Protein AF-A0A5C5VS39-F1 (afdb_monomer)

pLDDT: mean 82.49, std 14.04, range [44.84, 97.94]

Foldseek 3Di:
DWQQDPPPRDTDDPPDQADPPQQAGSDCPVVDDRAQQRHFAPQFDDDPPPWDDAASHRFKTKDKAFPVDDHDDAPPTWIKIKIAGRGAKKAQWKKWKFFAAPVRDTLDTDIDTQGIAHNRRMDIDTDGRVSGPHDTDDMHMHTPDIHHDPDPPPRPPPPPDD

Sequence (162 aa):
MAVNCPRCRADNVDVAQFCARCGLSLQTEGGGPPGPGRVRHPQPLAAPEGAIRCRFACDLYFTFGSSWGGPLVLGCETIGLRLFNAGYDLTDVSVRIDALGDKGEAVISTTREIGLLPRGGEAVLELPSYDLSEPVREVTVALTGAKYPPAGGPSGDSPERT

Structure (mmCIF, N/CA/C/O backbone):
data_AF-A0A5C5VS39-F1
#
_entry.id   AF-A0A5C5VS39-F1
#
loop_
_atom_site.group_PDB
_atom_site.id
_atom_site.type_symbol
_atom_site.label_atom_id
_atom_site.label_alt_id
_atom_site.label_comp_id
_atom_site.label_asym_id
_atom_site.label_entity_id
_atom_site.label_seq_id
_atom_site.pdbx_PDB_ins_code
_atom_site.Cartn_x
_atom_site.Cartn_y
_atom_site.Cartn_z
_atom_site.occupancy
_atom_site.B_iso_or_equiv
_atom_site.auth_seq_id
_atom_site.auth_comp_id
_atom_site.auth_asym_id
_atom_site.auth_atom_id
_atom_site.pdbx_PDB_model_num
ATOM 1 N N . MET A 1 1 ? -9.289 -21.503 -25.173 1.00 61.81 1 MET A N 1
ATOM 2 C CA . MET A 1 1 ? -7.866 -21.461 -25.602 1.00 61.81 1 MET A CA 1
ATOM 3 C C . MET A 1 1 ? -7.015 -21.176 -24.370 1.00 61.81 1 MET A C 1
ATOM 5 O O . MET A 1 1 ? -7.475 -20.450 -23.511 1.00 61.81 1 MET A O 1
ATOM 9 N N . ALA A 1 2 ? -5.823 -21.751 -24.210 1.00 73.69 2 ALA A N 1
ATOM 10 C CA . ALA A 1 2 ? -4.966 -21.396 -23.071 1.00 73.69 2 ALA A CA 1
ATOM 11 C C . ALA A 1 2 ? -4.277 -20.045 -23.327 1.00 73.69 2 ALA A C 1
ATOM 13 O O . ALA A 1 2 ? -3.889 -19.764 -24.463 1.00 73.69 2 ALA A O 1
ATOM 14 N N . VAL A 1 3 ? -4.124 -19.217 -22.289 1.00 83.00 3 VAL A N 1
ATOM 15 C CA . VAL A 1 3 ? -3.307 -17.999 -22.346 1.00 83.00 3 VAL A CA 1
ATOM 16 C C . VAL A 1 3 ? -2.012 -18.222 -21.577 1.00 83.00 3 VAL A C 1
ATOM 18 O O . VAL A 1 3 ? -1.989 -18.533 -20.380 1.00 83.00 3 VAL A O 1
ATOM 21 N N . ASN A 1 4 ? -0.902 -18.045 -22.281 1.00 88.81 4 ASN A N 1
ATOM 22 C CA . ASN A 1 4 ? 0.409 -18.226 -21.689 1.00 88.81 4 ASN A CA 1
ATOM 23 C C . ASN A 1 4 ? 0.812 -16.927 -21.021 1.00 88.81 4 ASN A C 1
ATOM 25 O O . ASN A 1 4 ? 0.791 -15.859 -21.633 1.00 88.81 4 ASN A O 1
ATOM 29 N N . CYS A 1 5 ? 1.216 -17.019 -19.760 1.00 80.44 5 CYS A N 1
ATOM 30 C CA . CYS A 1 5 ? 1.751 -15.860 -19.076 1.00 80.44 5 CYS A CA 1
ATOM 31 C C . CYS A 1 5 ? 2.999 -15.356 -19.820 1.00 80.44 5 CYS A C 1
ATOM 33 O O . CYS A 1 5 ? 3.975 -16.105 -19.922 1.00 80.44 5 CYS A O 1
ATOM 35 N N . PRO A 1 6 ? 3.040 -14.093 -20.282 1.00 76.94 6 PRO A N 1
ATOM 36 C CA . PRO A 1 6 ? 4.178 -13.585 -21.049 1.00 76.94 6 PRO A CA 1
ATOM 37 C C . PRO A 1 6 ? 5.466 -13.528 -20.216 1.00 76.94 6 PRO A C 1
ATOM 39 O O . PRO A 1 6 ? 6.562 -13.502 -20.767 1.00 76.94 6 PRO A O 1
ATOM 42 N N . ARG A 1 7 ? 5.350 -13.545 -18.882 1.00 76.12 7 ARG A N 1
ATOM 43 C CA . ARG A 1 7 ? 6.493 -13.518 -17.967 1.00 76.12 7 ARG A CA 1
ATOM 44 C C . ARG A 1 7 ? 7.044 -14.903 -17.652 1.00 76.12 7 ARG A C 1
ATOM 46 O O . ARG A 1 7 ? 8.227 -15.145 -17.846 1.00 76.12 7 ARG A O 1
ATOM 53 N N . CYS A 1 8 ? 6.221 -15.796 -17.106 1.00 80.19 8 CYS A N 1
ATOM 54 C CA . CYS A 1 8 ? 6.695 -17.090 -16.599 1.00 80.19 8 CYS A CA 1
ATOM 55 C C . CYS A 1 8 ? 6.322 -18.279 -17.492 1.00 80.19 8 CYS A C 1
ATOM 57 O O . CYS A 1 8 ? 6.631 -19.415 -17.132 1.00 80.19 8 CYS A O 1
ATOM 59 N N . ARG A 1 9 ? 5.647 -18.022 -18.623 1.00 88.31 9 ARG A N 1
ATOM 60 C CA . ARG A 1 9 ? 5.162 -19.010 -19.601 1.00 88.31 9 ARG A CA 1
ATOM 61 C C . ARG A 1 9 ? 4.268 -20.105 -19.019 1.00 88.31 9 ARG A C 1
ATOM 63 O O . ARG A 1 9 ? 4.068 -21.121 -19.666 1.00 88.31 9 ARG A O 1
ATOM 70 N N . ALA A 1 10 ? 3.742 -19.913 -17.809 1.00 87.25 10 ALA A N 1
ATOM 71 C CA . ALA A 1 10 ? 2.749 -20.819 -17.255 1.00 87.25 10 ALA A CA 1
ATOM 72 C C . ALA A 1 10 ? 1.482 -20.760 -18.109 1.00 87.25 10 ALA A C 1
ATOM 74 O O . ALA A 1 10 ? 1.042 -19.657 -18.452 1.00 87.25 10 ALA A O 1
ATOM 75 N N . ASP A 1 11 ? 0.906 -21.922 -18.393 1.00 93.38 11 ASP A N 1
ATOM 76 C CA . ASP A 1 11 ? -0.403 -22.034 -19.023 1.00 93.38 11 ASP A CA 1
ATOM 77 C C . ASP A 1 11 ? -1.477 -21.592 -18.028 1.00 93.38 11 ASP A C 1
ATOM 79 O O . ASP A 1 11 ? -1.455 -21.962 -16.852 1.00 93.38 11 ASP A O 1
ATOM 83 N N . ASN A 1 12 ? -2.411 -20.766 -18.487 1.00 85.00 12 ASN A N 1
ATOM 84 C CA . ASN A 1 12 ? -3.571 -20.350 -17.708 1.00 85.00 12 ASN A CA 1
ATOM 85 C C . ASN A 1 12 ? -4.824 -20.571 -18.556 1.00 85.00 12 ASN A C 1
ATOM 87 O O . ASN A 1 12 ? -4.770 -20.538 -19.789 1.00 85.00 12 ASN A O 1
ATOM 91 N N . VAL A 1 13 ? -5.957 -20.799 -17.894 1.00 86.44 13 VAL A N 1
ATOM 92 C CA . VAL A 1 13 ? -7.261 -20.825 -18.570 1.00 86.44 13 VAL A CA 1
ATOM 93 C C . VAL A 1 13 ? -7.524 -19.463 -19.229 1.00 86.44 13 VAL A C 1
ATOM 95 O O . VAL A 1 13 ? -7.085 -18.445 -18.702 1.00 86.44 13 VAL A O 1
ATOM 98 N N . ASP A 1 14 ? -8.209 -19.423 -20.374 1.00 81.12 14 ASP A N 1
ATOM 99 C CA . ASP A 1 14 ? -8.516 -18.180 -21.121 1.00 81.12 14 ASP A CA 1
ATOM 100 C C . ASP A 1 14 ? -9.204 -17.112 -20.268 1.00 81.12 14 ASP A C 1
ATOM 102 O O . ASP A 1 14 ? -8.986 -15.922 -20.470 1.00 81.12 14 ASP A O 1
ATOM 106 N N . VAL A 1 15 ? -10.010 -17.535 -19.297 1.00 77.25 15 VAL A N 1
ATOM 107 C CA . VAL A 1 15 ? -10.719 -16.643 -18.368 1.00 77.25 15 VAL A CA 1
ATOM 108 C C . VAL A 1 15 ? -9.862 -16.161 -17.188 1.00 77.25 15 VAL A C 1
ATOM 110 O O . VAL A 1 15 ? -10.349 -15.425 -16.330 1.00 77.25 15 VAL A O 1
ATOM 113 N N . ALA A 1 16 ? -8.595 -16.579 -17.089 1.00 75.00 16 ALA A N 1
ATOM 114 C CA . ALA A 1 16 ? -7.725 -16.203 -15.981 1.00 75.00 16 ALA A CA 1
ATOM 115 C C . ALA A 1 16 ? -7.358 -14.715 -16.056 1.00 75.00 16 ALA A C 1
ATOM 117 O O . ALA A 1 16 ? -6.675 -14.271 -16.974 1.00 75.00 16 ALA A O 1
ATOM 118 N N . GLN A 1 17 ? -7.747 -13.944 -15.038 1.00 74.06 17 GLN A N 1
ATOM 119 C CA . GLN A 1 17 ? -7.384 -12.525 -14.939 1.00 74.06 17 GLN A CA 1
ATOM 120 C C . GLN A 1 17 ? -5.905 -12.316 -14.594 1.00 74.06 17 GLN A C 1
ATOM 122 O O . GLN A 1 17 ? -5.295 -11.317 -14.981 1.00 74.06 17 GLN A O 1
ATOM 127 N N . PHE A 1 18 ? -5.316 -13.280 -13.886 1.00 75.44 18 PHE A N 1
ATOM 128 C CA . PHE A 1 18 ? -3.944 -13.247 -13.397 1.00 75.44 18 PHE A CA 1
ATOM 129 C C . PHE A 1 18 ? -3.265 -14.589 -13.619 1.00 75.44 18 PHE A C 1
ATOM 131 O O . PHE A 1 18 ? -3.901 -15.642 -13.604 1.00 75.44 18 PHE A O 1
ATOM 138 N N . CYS A 1 19 ? -1.946 -14.552 -13.762 1.00 81.50 19 CYS A N 1
ATOM 139 C CA . CYS A 1 19 ? -1.150 -15.754 -13.853 1.00 81.50 19 CYS A CA 1
ATOM 140 C C . CYS A 1 19 ? -1.172 -16.507 -12.526 1.00 81.50 19 CYS A C 1
ATOM 142 O O . CYS A 1 19 ? -0.688 -15.989 -11.518 1.00 81.50 19 CYS A O 1
ATOM 144 N N . ALA A 1 20 ? -1.611 -17.765 -12.559 1.00 74.75 20 ALA A N 1
ATOM 145 C CA . ALA A 1 20 ? -1.655 -18.638 -11.389 1.00 74.75 20 ALA A CA 1
ATOM 146 C C . ALA A 1 20 ? -0.272 -18.866 -10.754 1.00 74.75 20 ALA A C 1
ATOM 148 O O . ALA A 1 20 ? -0.169 -19.160 -9.567 1.00 74.75 20 ALA A O 1
ATOM 149 N N . ARG A 1 21 ? 0.808 -18.709 -11.532 1.00 79.44 21 ARG A N 1
ATOM 150 C CA . ARG A 1 21 ? 2.183 -18.912 -11.059 1.00 79.44 21 ARG A CA 1
ATOM 151 C C . ARG A 1 21 ? 2.847 -17.641 -10.540 1.00 79.44 21 ARG A C 1
ATOM 153 O O . ARG A 1 21 ? 3.519 -17.688 -9.518 1.00 79.44 21 ARG A O 1
ATOM 160 N N . CYS A 1 22 ? 2.748 -16.526 -11.267 1.00 72.12 22 CYS A N 1
ATOM 161 C CA . CYS A 1 22 ? 3.523 -15.317 -10.947 1.00 72.12 22 CYS A CA 1
ATOM 162 C C . CYS A 1 22 ? 2.676 -14.076 -10.642 1.00 72.12 22 CYS A C 1
ATOM 164 O O . CYS A 1 22 ? 3.243 -13.006 -10.430 1.00 72.12 22 CYS A O 1
ATOM 166 N N . GLY A 1 23 ? 1.345 -14.188 -10.666 1.00 67.25 23 GLY A N 1
ATOM 167 C CA . GLY A 1 23 ? 0.418 -13.103 -10.337 1.00 67.25 23 GLY A CA 1
ATOM 168 C C . GLY A 1 23 ? 0.364 -11.955 -11.347 1.00 67.25 23 GLY A C 1
ATOM 169 O O . GLY A 1 23 ? -0.313 -10.966 -11.091 1.00 67.25 23 GLY A O 1
ATOM 170 N N . LEU A 1 24 ? 1.059 -12.063 -12.487 1.00 74.62 24 LEU A N 1
ATOM 171 C CA . LEU A 1 24 ? 0.999 -11.050 -13.541 1.00 74.62 24 LEU A CA 1
ATOM 172 C C . LEU A 1 24 ? -0.428 -10.975 -14.093 1.00 74.62 24 LEU A C 1
ATOM 174 O O . LEU A 1 24 ? -0.992 -12.015 -14.424 1.00 74.62 24 LEU A O 1
ATOM 178 N N . SER A 1 25 ? -0.979 -9.769 -14.225 1.00 75.62 25 SER A N 1
ATOM 179 C CA . SER A 1 25 ? -2.250 -9.545 -14.928 1.00 75.62 25 SER A CA 1
ATOM 180 C C . S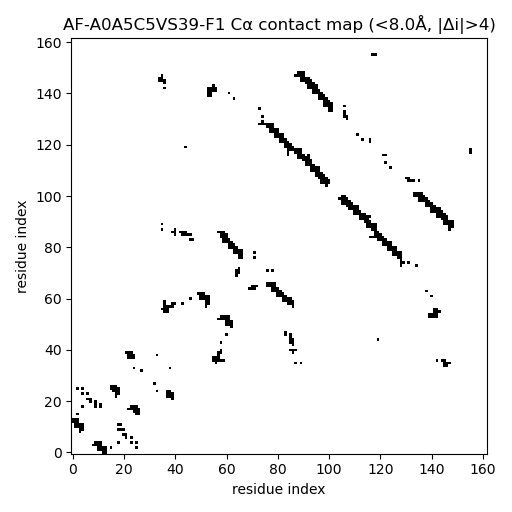ER A 1 25 ? -2.159 -10.110 -16.347 1.00 75.62 25 SER A C 1
ATOM 182 O O . SER A 1 25 ? -1.287 -9.708 -17.116 1.00 75.62 25 SER A O 1
ATOM 184 N N . LEU A 1 26 ? -3.036 -11.057 -16.672 1.00 75.75 26 LEU A N 1
ATOM 185 C CA . LEU A 1 26 ? -3.164 -11.643 -18.009 1.00 75.75 26 LEU A CA 1
ATOM 186 C C . LEU A 1 26 ? -4.224 -10.916 -18.830 1.00 75.75 26 LEU A C 1
ATOM 188 O O . LEU A 1 26 ? -4.139 -10.886 -20.053 1.00 75.75 26 LEU A O 1
ATOM 192 N N . GLN A 1 27 ? -5.196 -10.299 -18.154 1.00 69.75 27 GLN A N 1
ATOM 193 C CA . GLN A 1 27 ? -6.182 -9.450 -18.799 1.00 69.75 27 GLN A CA 1
ATOM 194 C C . GLN A 1 27 ? -5.596 -8.064 -19.077 1.00 69.75 27 GLN A C 1
ATOM 196 O O . GLN A 1 27 ? -5.293 -7.294 -18.163 1.00 69.75 27 GLN A O 1
ATOM 201 N N . THR A 1 28 ? -5.463 -7.767 -20.367 1.00 58.62 28 THR A N 1
ATOM 202 C CA . THR A 1 28 ? -5.285 -6.439 -20.972 1.00 58.62 28 THR A CA 1
ATOM 203 C C . THR A 1 28 ? -6.630 -5.764 -21.279 1.00 58.62 28 THR A C 1
ATOM 205 O O . THR A 1 28 ? -6.662 -4.769 -21.997 1.00 58.62 28 THR A O 1
ATOM 208 N N . GLU A 1 29 ? -7.753 -6.246 -20.732 1.00 44.84 29 GLU A N 1
ATOM 209 C CA . GLU A 1 29 ? -9.116 -5.753 -21.031 1.00 44.84 29 GLU A CA 1
ATOM 210 C C . GLU A 1 29 ? -9.482 -4.424 -20.335 1.00 44.84 29 GLU A C 1
ATOM 212 O O . GLU A 1 29 ? -10.607 -4.181 -19.917 1.00 44.84 29 GLU A O 1
ATOM 217 N N . GLY A 1 30 ? -8.500 -3.530 -20.252 1.00 47.56 30 GLY A N 1
ATOM 218 C CA . GLY A 1 30 ? -8.683 -2.086 -20.106 1.00 47.56 30 GLY A CA 1
ATOM 219 C C . GLY A 1 30 ? -7.707 -1.285 -20.977 1.00 47.56 30 GLY A C 1
ATOM 220 O O . GLY A 1 30 ? -7.541 -0.092 -20.755 1.00 47.56 30 GLY A O 1
ATOM 221 N N . GLY A 1 31 ? -6.989 -1.935 -21.905 1.00 46.28 31 GLY A N 1
ATOM 222 C CA . GLY A 1 31 ? -6.018 -1.318 -22.819 1.00 46.28 31 GLY A CA 1
ATOM 223 C C . GLY A 1 31 ? -4.786 -0.680 -22.162 1.00 46.28 31 GLY A C 1
ATOM 224 O O . GLY A 1 31 ? -3.889 -0.225 -22.866 1.00 46.28 31 GLY A O 1
ATOM 225 N N . GLY A 1 32 ? -4.719 -0.635 -20.831 1.00 51.69 32 GLY A N 1
ATOM 226 C CA . GLY A 1 32 ? -3.613 -0.030 -20.103 1.00 51.69 32 GLY A CA 1
ATOM 227 C C . GLY A 1 32 ? -2.392 -0.956 -20.034 1.00 51.69 32 GLY A C 1
ATOM 228 O O . GLY A 1 32 ? -2.553 -2.158 -19.798 1.00 51.69 32 GLY A O 1
ATOM 229 N N . PRO A 1 33 ? -1.165 -0.431 -20.196 1.00 54.81 33 PRO A N 1
ATOM 230 C CA . PRO A 1 33 ? 0.048 -1.198 -19.939 1.00 54.81 33 PRO A CA 1
ATOM 231 C C . PRO A 1 33 ? 0.085 -1.680 -18.475 1.00 54.81 33 PRO A C 1
ATOM 233 O O . PRO A 1 33 ? -0.506 -1.038 -17.601 1.00 54.81 33 PRO A O 1
ATOM 236 N N . PRO A 1 34 ? 0.769 -2.802 -18.178 1.00 62.00 34 PRO A N 1
ATOM 237 C CA . PRO A 1 34 ? 0.917 -3.294 -16.813 1.00 62.00 34 PRO A CA 1
ATOM 238 C C . PRO A 1 34 ? 1.533 -2.205 -15.926 1.00 62.00 34 PRO A C 1
ATOM 240 O O . PRO A 1 34 ? 2.701 -1.851 -16.070 1.00 62.00 34 PRO A O 1
ATOM 243 N N . GLY A 1 35 ? 0.716 -1.656 -15.027 1.00 65.56 35 GLY A N 1
ATOM 244 C CA . GLY A 1 35 ? 1.144 -0.633 -14.084 1.00 65.56 35 GLY A CA 1
ATOM 245 C C . GLY A 1 35 ? 1.969 -1.223 -12.933 1.00 65.56 35 GLY A C 1
ATOM 246 O O . GLY A 1 35 ? 1.819 -2.412 -12.618 1.00 65.56 35 GLY A O 1
ATOM 247 N N . PRO A 1 36 ? 2.780 -0.403 -12.246 1.00 65.25 36 PRO A N 1
ATOM 248 C CA . PRO A 1 36 ? 3.673 -0.856 -11.182 1.00 65.25 36 PRO A CA 1
ATOM 249 C C . PRO A 1 36 ? 3.026 -1.671 -10.062 1.00 65.25 36 PRO A C 1
ATOM 251 O O . PRO A 1 36 ? 3.631 -2.603 -9.541 1.00 65.25 36 PRO A O 1
ATOM 254 N N . GLY A 1 37 ? 1.758 -1.400 -9.747 1.00 62.47 37 GLY A N 1
ATOM 255 C CA . GLY A 1 37 ? 1.007 -2.158 -8.745 1.00 62.47 37 GLY A CA 1
ATOM 256 C C . GLY A 1 37 ? 0.798 -3.638 -9.070 1.00 62.47 37 GLY A C 1
ATOM 257 O O . GLY A 1 37 ? 0.601 -4.456 -8.174 1.00 62.47 37 GLY A O 1
ATOM 258 N N . ARG A 1 38 ? 0.859 -4.031 -10.344 1.00 69.38 38 ARG A N 1
ATOM 259 C CA . ARG A 1 38 ? 0.451 -5.375 -10.792 1.00 69.38 38 ARG A CA 1
ATOM 260 C C . ARG A 1 38 ? 1.612 -6.269 -11.210 1.00 69.38 38 ARG A C 1
ATOM 262 O O . ARG A 1 38 ? 1.395 -7.425 -11.572 1.00 69.38 38 ARG A O 1
ATOM 269 N N . VAL A 1 39 ? 2.839 -5.760 -11.164 1.00 80.88 39 VAL A N 1
ATOM 270 C CA . VAL A 1 39 ? 4.035 -6.502 -11.567 1.00 80.88 39 VAL A CA 1
ATOM 271 C C . VAL A 1 39 ? 4.916 -6.717 -10.348 1.00 80.88 39 VAL A C 1
ATOM 273 O O . VAL A 1 39 ? 5.502 -5.787 -9.806 1.00 80.88 39 VAL A O 1
ATOM 276 N N . ARG A 1 40 ? 5.037 -7.981 -9.944 1.00 83.50 40 ARG A N 1
ATOM 277 C CA . ARG A 1 40 ? 5.905 -8.385 -8.837 1.00 83.50 40 ARG A CA 1
ATOM 278 C C . ARG A 1 40 ? 7.390 -8.186 -9.174 1.00 83.50 40 ARG A C 1
ATOM 280 O O . ARG A 1 40 ? 7.812 -8.597 -10.256 1.00 83.50 40 ARG A O 1
ATOM 287 N N . HIS A 1 41 ? 8.202 -7.654 -8.274 1.00 88.12 41 HIS A N 1
ATOM 288 C CA . HIS A 1 41 ? 9.659 -7.625 -8.411 1.00 88.12 41 HIS A CA 1
ATOM 289 C C . HIS A 1 41 ? 10.218 -9.063 -8.437 1.00 88.12 41 HIS A C 1
ATOM 291 O O . HIS A 1 41 ? 9.709 -9.921 -7.720 1.00 88.12 41 HIS A O 1
ATOM 297 N N . PRO A 1 42 ? 11.217 -9.412 -9.272 1.00 86.31 42 PRO A N 1
ATOM 298 C CA . PRO A 1 42 ? 11.760 -10.777 -9.331 1.00 86.31 42 PRO A CA 1
ATOM 299 C C . PRO A 1 42 ? 12.407 -11.234 -8.014 1.00 86.31 42 PRO A C 1
ATOM 301 O O . PRO A 1 42 ? 12.461 -12.430 -7.748 1.00 86.31 42 PRO A O 1
ATOM 304 N N . GLN A 1 43 ? 12.878 -10.288 -7.203 1.00 91.69 43 GLN A N 1
ATOM 305 C CA . GLN A 1 43 ? 13.480 -10.509 -5.887 1.00 91.69 43 GLN A CA 1
ATOM 306 C C . GLN A 1 43 ? 12.933 -9.456 -4.911 1.00 91.69 43 GLN A C 1
ATOM 308 O O . GLN A 1 43 ? 13.609 -8.454 -4.660 1.00 91.69 43 GLN A O 1
ATOM 313 N N . PRO A 1 44 ? 11.664 -9.550 -4.484 1.00 94.69 44 PRO A N 1
ATOM 314 C CA . PRO A 1 44 ? 11.101 -8.550 -3.587 1.00 94.69 44 PRO A CA 1
ATOM 315 C C . PRO A 1 44 ? 11.837 -8.602 -2.244 1.00 94.69 44 PRO A C 1
ATOM 317 O O . PRO A 1 44 ? 12.303 -9.666 -1.832 1.00 94.69 44 PRO A O 1
ATOM 320 N N . LEU A 1 45 ? 11.963 -7.459 -1.575 1.00 96.56 45 LEU A N 1
ATOM 321 C CA . LEU A 1 45 ? 12.487 -7.424 -0.210 1.00 96.56 45 LEU A CA 1
ATOM 322 C C . LEU A 1 45 ? 11.524 -8.139 0.753 1.00 96.56 45 LEU A C 1
ATOM 324 O O . LEU A 1 45 ? 10.336 -8.306 0.464 1.00 96.56 45 LEU A O 1
ATOM 328 N N . ALA A 1 46 ? 12.035 -8.574 1.905 1.00 96.81 46 ALA A N 1
ATOM 329 C CA . ALA A 1 46 ? 11.179 -9.104 2.959 1.00 96.81 46 ALA A CA 1
ATOM 330 C C . ALA A 1 46 ? 10.276 -7.983 3.493 1.00 96.81 46 ALA A C 1
ATOM 332 O O . ALA A 1 46 ? 10.743 -6.871 3.735 1.00 96.81 46 ALA A O 1
ATOM 333 N N . ALA A 1 47 ? 8.985 -8.272 3.655 1.00 95.75 47 ALA A N 1
ATOM 334 C CA . ALA A 1 47 ? 8.076 -7.340 4.306 1.00 95.75 47 ALA A CA 1
ATOM 335 C C . ALA A 1 47 ? 8.435 -7.217 5.802 1.00 95.75 47 ALA A C 1
ATOM 337 O O . ALA A 1 47 ? 8.837 -8.223 6.397 1.00 95.75 47 ALA A O 1
ATOM 338 N N . PRO A 1 48 ? 8.268 -6.031 6.416 1.00 95.38 48 PRO A N 1
ATOM 339 C CA . PRO A 1 48 ? 8.409 -5.871 7.857 1.00 95.38 48 PRO A CA 1
ATOM 340 C C . PRO A 1 48 ? 7.483 -6.817 8.630 1.00 95.38 48 PRO A C 1
ATOM 342 O O . PRO A 1 48 ? 6.411 -7.199 8.148 1.00 95.38 48 PRO A O 1
ATOM 345 N N . GLU A 1 49 ? 7.884 -7.186 9.845 1.00 93.38 49 GLU A N 1
ATOM 346 C CA . GLU A 1 49 ? 7.064 -8.033 10.711 1.00 93.38 49 GLU A CA 1
ATOM 347 C C . GLU A 1 49 ? 5.705 -7.373 10.993 1.00 93.38 49 GLU A C 1
ATOM 349 O O . GLU A 1 49 ? 5.614 -6.171 11.243 1.00 93.38 49 GLU A O 1
ATOM 354 N N . GLY A 1 50 ? 4.628 -8.157 10.899 1.00 93.56 50 GLY A N 1
ATOM 355 C CA . GLY A 1 50 ? 3.262 -7.664 11.086 1.00 93.56 50 GLY A CA 1
ATOM 356 C C . GLY A 1 50 ? 2.719 -6.793 9.945 1.00 93.56 50 GLY A C 1
ATOM 357 O O . GLY A 1 50 ? 1.590 -6.315 10.045 1.00 93.56 50 GLY A O 1
ATOM 358 N N . ALA A 1 51 ? 3.470 -6.591 8.856 1.00 96.19 51 ALA A N 1
ATOM 359 C CA . ALA A 1 51 ? 3.005 -5.790 7.732 1.00 96.19 51 ALA A CA 1
ATOM 360 C C . ALA A 1 51 ? 1.902 -6.495 6.927 1.00 96.19 51 ALA A C 1
ATOM 362 O O . ALA A 1 51 ? 1.975 -7.681 6.598 1.00 96.19 51 ALA A O 1
ATOM 363 N N . ILE A 1 52 ? 0.882 -5.723 6.560 1.00 96.19 52 ILE A N 1
ATOM 364 C CA . ILE A 1 52 ? -0.270 -6.153 5.771 1.00 96.19 52 ILE A CA 1
ATOM 365 C C . ILE A 1 52 ? -0.037 -5.741 4.319 1.00 96.19 52 ILE A C 1
ATOM 367 O O . ILE A 1 52 ? 0.442 -4.647 4.031 1.00 96.19 52 ILE A O 1
ATOM 371 N N . ARG A 1 53 ? -0.372 -6.604 3.360 1.00 95.31 53 ARG A N 1
ATOM 372 C CA . ARG A 1 53 ? -0.213 -6.284 1.936 1.00 95.31 53 ARG A CA 1
ATOM 373 C C . ARG A 1 53 ? -1.255 -5.258 1.481 1.00 95.31 53 ARG A C 1
ATOM 375 O O . ARG A 1 53 ? -2.446 -5.430 1.736 1.00 95.31 53 ARG A O 1
ATOM 382 N N . CYS A 1 54 ? -0.824 -4.245 0.732 1.00 93.81 54 CYS A N 1
ATOM 383 C CA . CYS A 1 54 ? -1.739 -3.315 0.074 1.00 93.81 54 CYS A CA 1
ATOM 384 C C . CYS A 1 54 ? -2.538 -4.025 -1.032 1.00 93.81 54 CYS A C 1
ATOM 386 O O . CYS A 1 54 ? -2.008 -4.831 -1.804 1.00 93.81 54 CYS A O 1
ATOM 388 N N . ARG A 1 55 ? -3.823 -3.693 -1.163 1.00 88.25 55 ARG A N 1
ATOM 389 C CA . ARG A 1 55 ? -4.664 -4.147 -2.275 1.00 88.25 55 ARG A CA 1
ATOM 390 C C . ARG A 1 55 ? -4.143 -3.573 -3.592 1.00 88.25 55 ARG A C 1
ATOM 392 O O . ARG A 1 55 ? -3.653 -2.447 -3.650 1.00 88.25 55 ARG A O 1
ATOM 399 N N . PHE A 1 56 ? -4.258 -4.371 -4.653 1.00 83.56 56 PHE A N 1
ATOM 400 C CA . PHE A 1 56 ? -3.816 -4.025 -6.012 1.00 83.56 56 PHE A CA 1
ATOM 401 C C . PHE A 1 56 ? -2.328 -3.650 -6.142 1.00 83.56 56 PHE A C 1
ATOM 403 O O . PHE A 1 56 ? -1.930 -3.072 -7.152 1.00 83.56 56 PHE A O 1
ATOM 410 N N . ALA A 1 57 ? -1.506 -4.022 -5.155 1.00 87.31 57 ALA A N 1
ATOM 411 C CA . ALA A 1 57 ? -0.069 -3.803 -5.153 1.00 87.31 57 ALA A CA 1
ATOM 412 C C . ALA A 1 57 ? 0.670 -5.108 -4.847 1.00 87.31 57 ALA A C 1
ATOM 414 O O . ALA A 1 57 ? 0.423 -5.772 -3.838 1.00 87.31 57 ALA A O 1
ATOM 415 N N . CYS A 1 58 ? 1.580 -5.511 -5.732 1.00 84.81 58 CYS A N 1
ATOM 416 C CA . CYS A 1 58 ? 2.219 -6.807 -5.586 1.00 84.81 58 CYS A CA 1
ATOM 417 C C . CYS A 1 58 ? 3.201 -6.862 -4.410 1.00 84.81 58 CYS A C 1
ATOM 419 O O . CYS A 1 58 ? 3.180 -7.862 -3.695 1.00 84.81 58 CYS A O 1
ATOM 421 N N . ASP A 1 59 ? 3.978 -5.801 -4.207 1.00 93.62 59 ASP A N 1
ATOM 422 C CA . ASP A 1 59 ? 5.095 -5.745 -3.259 1.00 93.62 59 ASP A CA 1
ATOM 423 C C . ASP A 1 59 ? 5.051 -4.474 -2.395 1.00 93.62 59 ASP A C 1
ATOM 425 O O . ASP A 1 59 ? 6.081 -3.984 -1.947 1.00 93.62 59 ASP A O 1
ATOM 429 N N . LEU A 1 60 ? 3.854 -3.927 -2.177 1.00 95.38 60 LEU A N 1
ATOM 430 C CA . LEU A 1 60 ? 3.633 -2.805 -1.270 1.00 95.38 60 LEU A CA 1
ATOM 431 C C . LEU A 1 60 ? 2.915 -3.315 -0.024 1.00 95.38 60 LEU A C 1
ATOM 433 O O . LEU A 1 60 ? 1.901 -4.014 -0.121 1.00 95.38 60 LEU A O 1
ATOM 437 N N . TYR A 1 61 ? 3.437 -2.951 1.135 1.00 97.50 61 TYR A N 1
ATOM 438 C CA . TYR A 1 61 ? 2.937 -3.373 2.434 1.00 97.50 61 TYR A CA 1
ATOM 439 C C . TYR A 1 61 ? 2.691 -2.149 3.297 1.00 97.50 61 TYR A C 1
ATOM 441 O O . TYR A 1 61 ? 3.251 -1.088 3.035 1.00 97.50 61 TYR A O 1
ATOM 449 N N . PHE A 1 62 ? 1.862 -2.285 4.319 1.00 97.25 62 PHE A N 1
ATOM 450 C CA . PHE A 1 62 ? 1.686 -1.248 5.311 1.00 97.25 62 PHE A CA 1
ATOM 451 C C . PHE A 1 62 ? 1.577 -1.828 6.714 1.00 97.25 62 PHE A C 1
ATOM 453 O O . PHE A 1 62 ? 1.104 -2.946 6.912 1.00 97.25 62 PHE A O 1
ATOM 460 N N . THR A 1 63 ? 1.989 -1.039 7.692 1.00 95.38 63 THR A N 1
ATOM 461 C CA . THR A 1 63 ? 1.605 -1.200 9.092 1.00 95.38 63 THR A CA 1
ATOM 462 C C . THR A 1 63 ? 0.829 0.037 9.516 1.00 95.38 63 THR A C 1
ATOM 464 O O . THR A 1 63 ? 0.937 1.100 8.897 1.00 95.38 63 THR A O 1
ATOM 467 N N . PHE A 1 64 ? 0.013 -0.090 10.555 1.00 91.81 64 PHE A N 1
ATOM 468 C CA . PHE A 1 64 ? -0.648 1.058 11.156 1.00 91.81 64 PHE A CA 1
ATOM 469 C C . PHE A 1 64 ? -0.677 0.912 12.675 1.00 91.81 64 PHE A C 1
ATOM 471 O O . PHE A 1 64 ? -0.678 -0.201 13.202 1.00 91.81 64 PHE A O 1
ATOM 478 N N . GLY A 1 65 ? -0.675 2.040 13.375 1.00 88.62 65 GLY A N 1
ATOM 479 C CA . GLY A 1 65 ? -0.677 2.083 14.832 1.00 88.62 65 GLY A CA 1
ATOM 480 C C . GLY A 1 65 ? -0.654 3.514 15.351 1.00 88.62 65 GLY A C 1
ATOM 481 O O . GLY A 1 65 ? -0.833 4.464 14.587 1.00 88.62 65 GLY A O 1
ATOM 482 N N . SER A 1 66 ? -0.430 3.669 16.656 1.00 81.50 66 SER A N 1
ATOM 483 C CA . SER A 1 66 ? -0.142 4.984 17.233 1.00 81.50 66 SER A CA 1
ATOM 484 C C . SER A 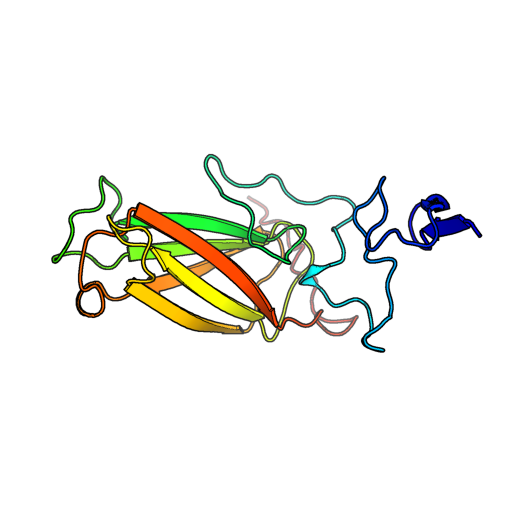1 66 ? 1.159 5.524 16.639 1.00 81.50 66 SER A C 1
ATOM 486 O O . SER A 1 66 ? 2.165 4.807 16.601 1.00 81.50 66 SER A O 1
ATOM 488 N N . SER A 1 67 ? 1.164 6.788 16.208 1.00 75.69 67 SER A N 1
ATOM 489 C CA . SER A 1 67 ? 2.375 7.454 15.706 1.00 75.69 67 SER A CA 1
ATOM 490 C C . SER A 1 67 ? 3.519 7.499 16.731 1.00 75.69 67 SER A C 1
ATOM 492 O O . SER A 1 67 ? 4.670 7.681 16.343 1.00 75.69 67 SER A O 1
ATOM 494 N N . TRP A 1 68 ? 3.228 7.304 18.022 1.00 69.69 68 TRP A N 1
ATOM 495 C CA . TRP A 1 68 ? 4.202 7.377 19.117 1.00 69.69 68 TRP A CA 1
ATOM 496 C C . TRP A 1 68 ? 4.659 6.010 19.639 1.00 69.69 68 TRP A C 1
ATOM 498 O O . TRP A 1 68 ? 5.515 5.940 20.520 1.00 69.69 68 TRP A O 1
ATOM 508 N N . GLY A 1 69 ? 4.129 4.923 19.072 1.00 69.56 69 GLY A N 1
ATOM 509 C CA . GLY A 1 69 ? 4.337 3.574 19.583 1.00 69.56 69 GLY A CA 1
ATOM 510 C C . GLY A 1 69 ? 3.466 3.286 20.810 1.00 69.56 69 GLY A C 1
ATOM 511 O O . GLY A 1 69 ? 3.260 4.129 21.675 1.00 69.56 69 GLY A O 1
ATOM 512 N N . GLY A 1 70 ? 2.938 2.065 20.876 1.00 74.44 70 GLY A N 1
ATOM 513 C CA . GLY A 1 70 ? 1.985 1.654 21.908 1.00 74.44 70 GLY A CA 1
ATOM 514 C C . GLY A 1 70 ? 0.581 1.381 21.356 1.00 74.44 70 GLY A C 1
ATOM 515 O O . GLY A 1 70 ? 0.364 1.428 20.140 1.00 74.44 70 GLY A O 1
ATOM 516 N N . PRO A 1 71 ? -0.367 1.012 22.235 1.00 70.81 71 PRO A N 1
ATOM 517 C CA . PRO A 1 71 ? -1.739 0.730 21.835 1.00 70.81 71 PRO A CA 1
ATOM 518 C C . PRO A 1 71 ? -2.424 2.004 21.331 1.00 70.81 71 PRO A C 1
ATOM 520 O O . PRO A 1 71 ? -2.249 3.072 21.904 1.00 70.81 71 PRO A O 1
ATOM 523 N N . LEU A 1 72 ? -3.231 1.880 20.276 1.00 72.88 72 LEU A N 1
ATOM 524 C CA . LEU A 1 72 ? -4.030 2.985 19.744 1.00 72.88 72 LEU A CA 1
ATOM 525 C C . LEU A 1 72 ? -5.007 3.502 20.808 1.00 72.88 72 LEU A C 1
ATOM 527 O O . LEU A 1 72 ? -5.956 2.803 21.171 1.00 72.88 72 LEU A O 1
ATOM 531 N N . VAL A 1 73 ? -4.794 4.734 21.276 1.00 68.81 73 VAL A N 1
ATOM 532 C CA . VAL A 1 73 ? -5.746 5.442 22.138 1.00 68.81 73 VAL A CA 1
ATOM 533 C C . VAL A 1 73 ? -6.574 6.392 21.282 1.00 68.81 73 VAL A C 1
ATOM 535 O O . VAL A 1 73 ? -6.090 7.369 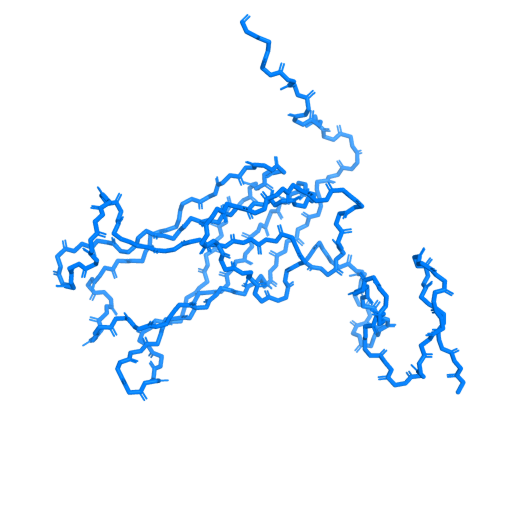20.712 1.00 68.81 73 VAL A O 1
ATOM 538 N N . LEU A 1 74 ? -7.857 6.077 21.168 1.00 64.62 74 LEU A N 1
ATOM 539 C CA . LEU A 1 74 ? -8.780 6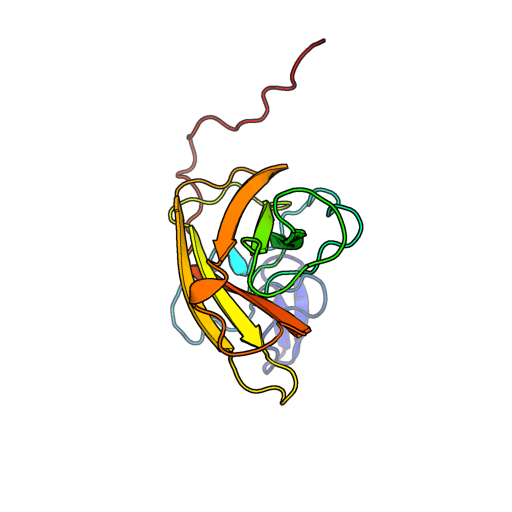.780 20.288 1.00 64.62 74 LEU A CA 1
ATOM 540 C C . LEU A 1 74 ? -9.085 8.185 20.810 1.00 64.62 74 LEU A C 1
ATOM 542 O O . LEU A 1 74 ? -9.251 8.387 22.010 1.00 64.62 74 LEU A O 1
ATOM 546 N N . GLY A 1 75 ? -9.185 9.148 19.893 1.00 61.97 75 GLY A N 1
ATOM 547 C CA . GLY A 1 75 ? -9.571 10.528 20.203 1.00 61.97 75 GLY A CA 1
ATOM 548 C C . GLY A 1 75 ? -8.453 11.434 20.730 1.00 61.97 75 GLY A C 1
ATOM 549 O O . GLY A 1 75 ? -8.701 12.621 20.924 1.00 61.97 75 GLY A O 1
ATOM 550 N N . CYS A 1 76 ? -7.233 10.926 20.935 1.00 62.03 76 CYS A N 1
ATOM 551 C CA . CYS A 1 76 ? -6.098 11.747 21.386 1.00 62.03 76 CYS A CA 1
ATOM 552 C C . CYS A 1 76 ? -4.853 11.649 20.496 1.00 62.03 76 CYS A C 1
ATOM 554 O O . CYS A 1 76 ? -3.984 12.513 20.587 1.00 62.03 76 CYS A O 1
ATOM 556 N N . GLU A 1 77 ? -4.760 10.640 19.626 1.00 75.31 77 GLU A N 1
ATOM 557 C CA . GLU A 1 77 ? -3.541 10.366 18.860 1.00 75.31 77 GLU A CA 1
ATOM 558 C C . GLU A 1 77 ? -3.832 10.222 17.371 1.00 75.31 77 GLU A C 1
ATOM 560 O O . GLU A 1 77 ? -4.839 9.637 16.980 1.00 75.31 77 GLU A O 1
ATOM 565 N N . THR A 1 78 ? -2.949 10.757 16.533 1.00 83.56 78 THR A N 1
ATOM 566 C CA . THR A 1 78 ? -2.953 10.519 15.088 1.00 83.56 78 THR A CA 1
ATOM 567 C C . THR A 1 78 ? -2.654 9.046 14.813 1.00 83.56 78 THR A C 1
ATOM 569 O O . THR A 1 78 ? -1.748 8.470 15.421 1.00 83.56 78 THR A O 1
ATOM 572 N N . ILE A 1 79 ? -3.390 8.435 13.881 1.00 87.19 79 ILE A N 1
ATOM 573 C CA . ILE A 1 79 ? -3.055 7.089 13.408 1.00 87.19 79 ILE A CA 1
ATOM 574 C C . ILE A 1 79 ? -1.948 7.234 12.366 1.00 87.19 79 ILE A C 1
ATOM 576 O O . ILE A 1 79 ? -2.148 7.846 11.312 1.00 87.19 79 ILE A O 1
ATOM 580 N N . GLY A 1 80 ? -0.787 6.661 12.668 1.00 90.94 80 GLY A N 1
ATOM 581 C CA . GLY A 1 80 ? 0.340 6.582 11.755 1.00 90.94 80 GLY A CA 1
ATOM 582 C C . GLY A 1 80 ? 0.219 5.340 10.884 1.00 90.94 80 GLY A C 1
ATOM 583 O O . GLY A 1 80 ? 0.091 4.226 11.393 1.00 90.94 80 GLY A O 1
ATOM 584 N N . LEU A 1 81 ? 0.273 5.524 9.569 1.00 93.69 81 LEU A N 1
ATOM 585 C CA . LEU A 1 81 ? 0.292 4.456 8.579 1.00 93.69 81 LEU A CA 1
ATOM 586 C C . LEU A 1 81 ? 1.635 4.479 7.857 1.00 93.69 81 LEU A C 1
ATOM 588 O O . LEU A 1 81 ? 1.971 5.448 7.184 1.00 93.69 81 LEU A O 1
ATOM 592 N N . ARG A 1 82 ? 2.409 3.405 7.985 1.00 95.94 82 ARG A N 1
ATOM 593 C CA . ARG A 1 82 ? 3.727 3.278 7.360 1.00 95.94 82 ARG A CA 1
ATOM 594 C C . ARG A 1 82 ? 3.624 2.348 6.166 1.00 95.94 82 ARG A C 1
ATOM 596 O O . ARG A 1 82 ? 3.345 1.169 6.337 1.00 95.94 82 ARG A O 1
ATOM 603 N N . LEU A 1 83 ? 3.835 2.880 4.971 1.00 97.38 83 LEU A N 1
ATOM 604 C CA . LEU A 1 83 ? 3.920 2.127 3.724 1.00 97.38 83 LEU A CA 1
ATOM 605 C C . LEU A 1 83 ? 5.361 1.718 3.467 1.00 97.38 83 LEU A C 1
ATOM 607 O O . LEU A 1 83 ? 6.239 2.567 3.525 1.00 97.38 83 LEU A O 1
ATOM 611 N N . PHE A 1 84 ? 5.583 0.454 3.128 1.00 97.94 84 PHE A N 1
ATOM 612 C CA . PHE A 1 84 ? 6.881 -0.109 2.775 1.00 97.94 84 PHE A CA 1
ATOM 613 C C . PHE A 1 84 ? 6.835 -0.700 1.368 1.00 97.94 84 PHE A C 1
ATOM 615 O O . PHE A 1 84 ? 5.976 -1.536 1.060 1.00 97.94 84 PHE A O 1
ATOM 622 N N . ASN A 1 85 ? 7.778 -0.297 0.519 1.00 97.25 85 ASN A N 1
ATOM 623 C CA . ASN A 1 85 ? 7.888 -0.792 -0.846 1.00 97.25 85 ASN A CA 1
ATOM 624 C C . ASN A 1 85 ? 8.977 -1.860 -0.965 1.00 97.25 85 ASN A C 1
ATOM 626 O O . ASN A 1 85 ? 10.162 -1.563 -1.052 1.00 97.25 85 ASN A O 1
ATOM 630 N N . ALA A 1 86 ? 8.577 -3.123 -1.049 1.00 97.06 86 ALA A N 1
ATOM 631 C CA . ALA A 1 86 ? 9.492 -4.235 -1.273 1.00 97.06 86 ALA A CA 1
ATOM 632 C C . ALA A 1 86 ? 9.841 -4.455 -2.758 1.00 97.06 86 ALA A C 1
ATOM 634 O O . ALA A 1 86 ? 10.650 -5.333 -3.076 1.00 97.06 86 ALA A O 1
ATOM 635 N N . GLY A 1 87 ? 9.172 -3.733 -3.662 1.00 94.38 87 GLY A N 1
ATOM 636 C CA . GLY A 1 87 ? 9.162 -3.977 -5.097 1.00 94.38 87 GLY A CA 1
ATOM 637 C C . GLY A 1 87 ? 10.180 -3.152 -5.873 1.00 94.38 87 GLY A C 1
ATOM 638 O O . GLY A 1 87 ? 11.345 -3.074 -5.512 1.00 94.38 87 GLY A O 1
ATOM 639 N N . TYR A 1 88 ? 9.741 -2.584 -6.991 1.00 92.94 88 TYR A N 1
ATOM 640 C CA . TYR A 1 88 ? 10.507 -1.596 -7.751 1.00 92.94 88 TYR A CA 1
ATOM 641 C C . TYR A 1 88 ? 10.303 -0.208 -7.160 1.00 92.94 88 TYR A C 1
ATOM 643 O O . TYR A 1 88 ? 9.245 0.045 -6.594 1.00 92.94 88 TYR A O 1
ATOM 651 N N . ASP A 1 89 ? 11.232 0.709 -7.405 1.00 93.69 89 ASP A N 1
ATOM 652 C CA . ASP A 1 89 ? 11.011 2.139 -7.188 1.00 93.69 89 ASP A CA 1
ATOM 653 C C . ASP A 1 89 ? 9.711 2.604 -7.858 1.00 93.69 89 ASP A C 1
ATOM 655 O O . ASP A 1 89 ? 9.415 2.232 -9.000 1.00 93.69 89 ASP A O 1
ATOM 659 N N . LEU A 1 90 ? 8.943 3.426 -7.144 1.00 93.94 90 LEU A N 1
ATOM 660 C CA . LEU A 1 90 ? 7.677 3.978 -7.609 1.00 93.94 90 LEU A CA 1
ATOM 661 C C . LEU A 1 90 ? 7.701 5.505 -7.549 1.00 93.94 90 LEU A C 1
ATOM 663 O O . LEU A 1 90 ? 8.196 6.081 -6.586 1.00 93.94 90 LEU A O 1
ATOM 667 N N . THR A 1 91 ? 7.112 6.160 -8.543 1.00 94.31 91 THR A N 1
ATOM 668 C CA . THR A 1 91 ? 6.851 7.607 -8.565 1.00 94.31 91 THR A CA 1
ATOM 669 C C . THR A 1 91 ? 5.364 7.881 -8.759 1.00 94.31 91 THR A C 1
ATOM 671 O O . THR A 1 91 ? 4.612 6.981 -9.142 1.00 94.31 91 THR A O 1
ATOM 674 N N . ASP A 1 92 ? 4.933 9.118 -8.495 1.00 93.19 92 ASP A N 1
ATOM 675 C CA . ASP A 1 92 ? 3.530 9.548 -8.572 1.00 93.19 92 ASP A CA 1
ATOM 676 C C . ASP A 1 92 ? 2.590 8.569 -7.849 1.00 93.19 92 ASP A C 1
ATOM 678 O O . ASP A 1 92 ? 1.559 8.148 -8.379 1.00 93.19 92 ASP A O 1
ATOM 682 N N . VAL A 1 93 ? 3.008 8.117 -6.662 1.00 94.81 93 VAL A N 1
ATOM 683 C CA . VAL A 1 93 ? 2.274 7.100 -5.908 1.00 94.81 93 VAL A CA 1
ATOM 684 C C . VAL A 1 93 ? 1.034 7.720 -5.276 1.00 94.81 93 VAL A C 1
ATOM 686 O O . VAL A 1 93 ? 1.144 8.623 -4.445 1.00 94.81 93 VAL A O 1
ATOM 689 N N . SER A 1 94 ? -0.127 7.170 -5.618 1.00 95.00 94 SER A N 1
ATOM 690 C CA . SER A 1 94 ? -1.426 7.476 -5.028 1.00 95.00 94 SER A CA 1
ATOM 691 C C . SER A 1 94 ? -2.002 6.220 -4.381 1.00 95.00 94 SER A C 1
ATOM 693 O O . SER A 1 94 ? -2.128 5.170 -5.020 1.00 95.00 94 SER A O 1
ATOM 695 N N . VAL A 1 95 ? -2.377 6.327 -3.111 1.00 95.75 95 VAL A N 1
ATOM 696 C CA . VAL A 1 95 ? -3.006 5.243 -2.353 1.00 95.75 95 VAL A CA 1
ATOM 697 C C . VAL A 1 95 ? -4.353 5.689 -1.813 1.00 95.75 95 VAL A C 1
ATOM 699 O O . VAL A 1 95 ? -4.496 6.807 -1.324 1.00 95.75 95 VAL A O 1
ATOM 702 N N . ARG A 1 96 ? -5.341 4.802 -1.874 1.00 95.56 96 ARG A N 1
ATOM 703 C CA . ARG A 1 96 ? -6.610 4.940 -1.164 1.00 95.56 96 ARG A CA 1
ATOM 704 C C . ARG A 1 96 ? -6.509 4.228 0.176 1.00 95.56 96 ARG A C 1
ATOM 706 O O . ARG A 1 96 ? -6.023 3.102 0.238 1.00 95.56 96 ARG A O 1
ATOM 713 N N . ILE A 1 97 ? -6.977 4.889 1.223 1.00 95.38 97 ILE A N 1
ATOM 714 C CA . ILE A 1 97 ? -6.998 4.390 2.591 1.00 95.38 97 ILE A CA 1
ATOM 715 C C . ILE A 1 97 ? -8.454 4.361 3.028 1.00 95.38 97 ILE A C 1
ATOM 717 O O . ILE A 1 97 ? -9.102 5.408 3.083 1.00 95.38 97 ILE A O 1
ATOM 721 N N . ASP A 1 98 ? -8.944 3.166 3.327 1.00 93.69 98 ASP A N 1
ATOM 722 C CA . ASP A 1 98 ? -10.271 2.946 3.883 1.00 93.69 98 ASP A CA 1
ATOM 723 C C . ASP A 1 98 ? -10.102 2.397 5.304 1.00 93.69 98 ASP A C 1
ATOM 725 O O . ASP A 1 98 ? -9.469 1.356 5.496 1.00 93.69 98 ASP A O 1
ATOM 729 N N . ALA A 1 99 ? -10.646 3.099 6.294 1.00 91.88 99 ALA A N 1
ATOM 730 C CA . ALA A 1 99 ? -10.690 2.656 7.682 1.00 91.88 99 ALA A CA 1
ATOM 731 C C . ALA A 1 99 ? -12.134 2.313 8.054 1.00 91.88 99 ALA A C 1
ATOM 733 O O . ALA A 1 99 ? -13.047 3.087 7.756 1.00 91.88 99 ALA A O 1
ATOM 734 N N . LEU A 1 100 ? -12.336 1.164 8.694 1.00 91.25 100 LEU A N 1
ATOM 735 C CA . LEU A 1 100 ? -13.643 0.673 9.119 1.00 91.25 100 LEU A CA 1
ATOM 736 C C . LEU A 1 100 ? -13.805 0.783 10.636 1.00 91.25 100 LEU A C 1
ATOM 738 O O . LEU A 1 100 ? -12.873 0.487 11.392 1.00 91.25 100 LEU A O 1
ATOM 742 N N . GLY A 1 101 ? -15.002 1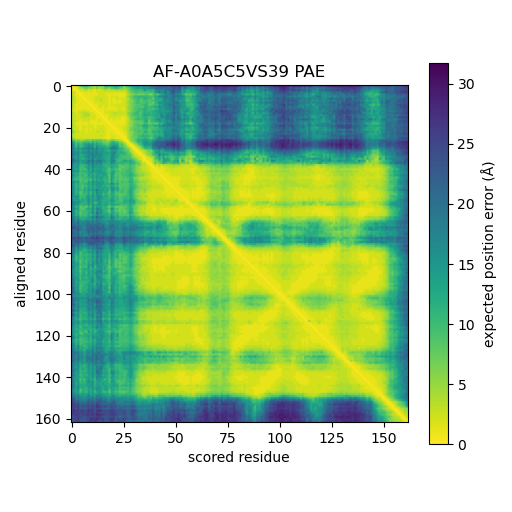.197 11.043 1.00 89.56 101 GLY A N 1
ATOM 743 C CA . GLY A 1 101 ? -15.432 1.340 12.429 1.00 89.56 101 GLY A CA 1
ATOM 744 C C . GLY A 1 101 ? -15.880 0.032 13.086 1.00 89.56 101 GLY A C 1
ATOM 745 O O . GLY A 1 101 ? -15.772 -1.048 12.500 1.00 89.56 101 GLY A O 1
ATOM 746 N N . ASP A 1 102 ? -16.462 0.124 14.285 1.00 86.25 102 ASP A N 1
ATOM 747 C CA . ASP A 1 102 ? -16.963 -1.036 15.042 1.00 86.25 102 ASP A CA 1
ATOM 748 C C . ASP A 1 102 ? -18.108 -1.757 14.316 1.00 86.25 102 ASP A C 1
ATOM 750 O O . ASP A 1 102 ? -18.283 -2.969 14.448 1.00 86.25 102 ASP A O 1
ATOM 754 N N . LYS A 1 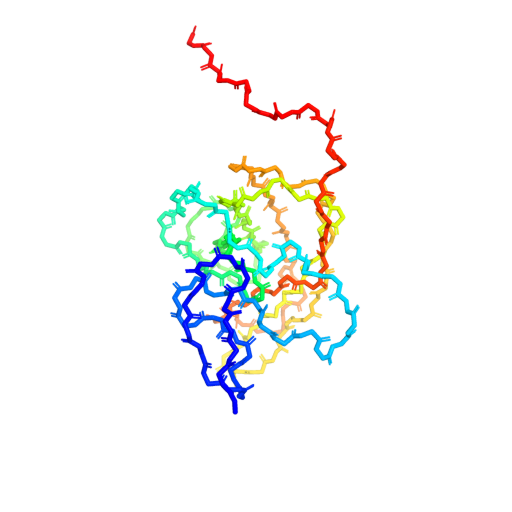103 ? -18.885 -1.016 13.524 1.00 87.25 103 LYS A N 1
ATOM 755 C CA . LYS A 1 103 ? -20.015 -1.548 12.748 1.00 87.25 103 LYS A CA 1
ATOM 756 C C . LYS A 1 103 ? -19.616 -2.083 11.371 1.00 87.25 103 LYS A C 1
ATOM 758 O O . LYS A 1 103 ? -20.485 -2.510 10.615 1.00 87.25 103 LYS A O 1
ATOM 763 N N . GLY A 1 104 ? -18.327 -2.039 11.028 1.00 84.88 104 GLY A N 1
ATOM 764 C CA . GLY A 1 104 ? -17.835 -2.357 9.685 1.00 84.88 104 GLY A CA 1
ATOM 765 C C . GLY A 1 104 ? -18.166 -1.290 8.633 1.00 84.88 104 GLY A C 1
ATOM 766 O O . GLY A 1 104 ? -17.937 -1.512 7.445 1.00 84.88 104 GLY A O 1
ATOM 767 N N . GLU A 1 105 ? -18.700 -0.140 9.047 1.00 86.94 105 GLU A N 1
ATOM 768 C CA . GLU A 1 105 ? -18.929 1.016 8.179 1.00 86.94 105 GLU A CA 1
ATOM 769 C C . GLU A 1 105 ? -17.623 1.793 7.982 1.00 86.94 105 GLU A C 1
ATOM 771 O O . GLU A 1 105 ? -16.755 1.811 8.857 1.00 86.94 105 GLU A O 1
ATOM 776 N N . ALA A 1 106 ? -17.458 2.424 6.818 1.00 86.62 106 ALA A N 1
ATOM 777 C CA . ALA A 1 106 ? -16.274 3.228 6.544 1.00 86.62 106 ALA A CA 1
ATOM 778 C C . ALA A 1 106 ? -16.315 4.528 7.353 1.00 86.62 106 ALA A C 1
ATOM 780 O O . ALA A 1 106 ? -17.177 5.375 7.127 1.00 86.62 106 ALA A O 1
ATOM 781 N N . VAL A 1 107 ? -15.351 4.692 8.257 1.00 90.62 107 VAL A N 1
ATOM 782 C CA . VAL A 1 107 ? -15.178 5.909 9.066 1.00 90.62 107 VAL A CA 1
ATOM 783 C C . VAL A 1 107 ? -14.269 6.911 8.368 1.00 90.62 107 VAL A C 1
ATOM 785 O O . VAL A 1 107 ? -14.446 8.114 8.507 1.00 90.62 107 VAL A O 1
ATOM 788 N N . ILE A 1 108 ? -13.327 6.414 7.560 1.00 90.12 108 ILE A N 1
ATOM 789 C CA . ILE A 1 108 ? -12.487 7.214 6.667 1.00 90.12 108 ILE A CA 1
ATOM 790 C C . ILE A 1 108 ? -12.393 6.501 5.324 1.00 90.12 108 ILE A C 1
ATOM 792 O O . ILE A 1 108 ? -12.196 5.290 5.259 1.00 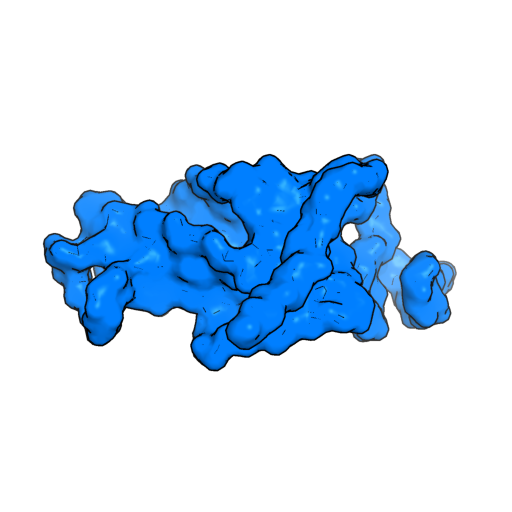90.12 108 ILE A O 1
ATOM 796 N N . SER A 1 109 ? -12.472 7.281 4.251 1.00 92.69 109 SER A N 1
ATOM 797 C CA . SER A 1 109 ? -12.142 6.867 2.889 1.00 92.69 109 SER A CA 1
ATOM 798 C C . SER A 1 109 ? -11.445 8.042 2.206 1.00 92.69 109 SER A C 1
ATOM 800 O O . SER A 1 109 ? -12.107 8.971 1.742 1.00 92.69 109 SER A O 1
ATOM 802 N N . THR A 1 110 ? -10.115 8.023 2.147 1.00 93.12 110 THR A N 1
ATOM 803 C CA . THR A 1 110 ? -9.318 9.130 1.595 1.00 93.12 110 THR A CA 1
ATOM 804 C C . THR A 1 110 ? -8.252 8.644 0.620 1.00 93.12 110 THR A C 1
ATOM 806 O O . THR A 1 110 ? -7.874 7.477 0.633 1.00 93.12 110 THR A O 1
ATOM 809 N N . THR A 1 111 ? -7.767 9.535 -0.246 1.00 95.12 111 THR A N 1
ATOM 810 C CA . THR A 1 111 ? -6.635 9.267 -1.146 1.00 95.12 111 THR A CA 1
ATOM 811 C C . THR A 1 111 ? -5.453 10.146 -0.754 1.00 95.12 111 THR A C 1
ATOM 813 O O . THR A 1 111 ? -5.624 11.335 -0.489 1.00 95.12 111 THR A O 1
ATOM 816 N N . ARG A 1 112 ? -4.252 9.563 -0.701 1.00 96.12 112 ARG A N 1
ATOM 817 C CA . ARG A 1 112 ? -2.998 10.251 -0.375 1.00 96.12 112 ARG A CA 1
ATOM 818 C C . ARG A 1 112 ? -1.985 10.084 -1.495 1.00 96.12 112 ARG A C 1
ATOM 820 O O . ARG A 1 112 ? -1.890 9.012 -2.090 1.00 96.12 112 ARG A O 1
ATOM 827 N N . GLU A 1 113 ? -1.214 11.137 -1.727 1.00 95.88 113 GLU A N 1
ATOM 828 C CA . GLU A 1 113 ? -0.091 11.153 -2.660 1.00 95.88 113 GLU A CA 1
ATOM 829 C C . GLU A 1 113 ? 1.227 11.134 -1.879 1.00 95.88 113 GLU A C 1
ATOM 831 O O . GLU A 1 113 ? 1.376 11.855 -0.895 1.00 95.88 113 GLU A O 1
ATOM 836 N N . ILE A 1 114 ? 2.164 10.284 -2.297 1.00 93.69 114 ILE A N 1
ATOM 837 C CA . ILE A 1 114 ? 3.460 10.059 -1.626 1.00 93.69 114 ILE A CA 1
ATOM 838 C C . ILE A 1 114 ? 4.626 10.600 -2.472 1.00 93.69 114 ILE A C 1
ATOM 840 O O . ILE A 1 114 ? 5.719 10.838 -1.966 1.00 93.69 114 ILE A O 1
ATOM 844 N N . GLY A 1 115 ? 4.406 10.837 -3.769 1.00 93.81 115 GLY A N 1
ATOM 845 C CA . GLY A 1 115 ? 5.466 11.220 -4.698 1.00 93.81 115 GLY A CA 1
ATOM 846 C C . GLY A 1 115 ? 6.371 10.028 -5.012 1.00 93.81 115 GLY A C 1
ATOM 847 O O . GLY A 1 115 ? 5.933 9.095 -5.686 1.00 93.81 115 GLY A O 1
ATOM 848 N N . LEU A 1 116 ? 7.622 10.066 -4.543 1.00 95.31 116 LEU A N 1
ATOM 849 C CA . LEU A 1 116 ? 8.612 8.998 -4.720 1.00 95.31 116 LEU A CA 1
ATOM 850 C C . LEU A 1 116 ? 8.557 8.012 -3.548 1.00 95.31 116 LEU A C 1
ATOM 852 O O . LEU A 1 116 ? 8.657 8.408 -2.391 1.00 95.31 116 LEU A O 1
ATOM 856 N N . LEU A 1 117 ? 8.491 6.722 -3.862 1.00 96.81 117 LEU A N 1
ATOM 857 C CA . LEU A 1 117 ? 8.628 5.637 -2.902 1.00 96.81 117 LEU A CA 1
ATOM 858 C C . LEU A 1 117 ? 9.647 4.616 -3.437 1.00 96.81 117 LEU A C 1
ATOM 860 O O . LEU A 1 117 ? 9.280 3.745 -4.236 1.00 96.81 117 LEU A O 1
ATOM 864 N N . PRO A 1 118 ? 10.930 4.724 -3.053 1.00 96.12 118 PRO A N 1
ATOM 865 C CA . PRO A 1 118 ? 11.970 3.833 -3.555 1.00 96.12 118 PRO A CA 1
ATOM 866 C C . PRO A 1 118 ? 11.803 2.416 -2.993 1.00 96.12 118 PRO A C 1
ATOM 868 O O . PRO A 1 118 ? 11.113 2.205 -1.994 1.00 96.12 118 PRO A O 1
ATOM 871 N N . ARG A 1 119 ? 12.436 1.430 -3.625 1.00 95.06 119 ARG A N 1
ATOM 872 C CA . ARG A 1 119 ? 12.554 0.067 -3.107 1.00 95.06 119 ARG A CA 1
ATOM 873 C C . ARG A 1 119 ? 13.281 0.090 -1.766 1.00 95.06 119 ARG A C 1
ATOM 875 O O . ARG A 1 119 ? 14.325 0.713 -1.624 1.00 95.06 119 ARG A O 1
ATOM 882 N N . GLY A 1 120 ? 12.722 -0.602 -0.782 1.00 97.00 120 GLY A N 1
ATOM 883 C CA . GLY A 1 120 ? 13.166 -0.563 0.611 1.00 97.00 120 GLY A CA 1
ATOM 884 C C . GLY A 1 120 ? 12.803 0.734 1.334 1.00 97.00 120 GLY A C 1
ATOM 885 O O . GLY A 1 120 ? 13.009 0.828 2.538 1.00 97.00 120 GLY A O 1
ATOM 886 N N . GLY A 1 121 ? 12.254 1.717 0.618 1.00 96.56 121 GLY A N 1
ATOM 887 C CA . GLY A 1 121 ? 11.807 2.977 1.175 1.00 96.56 121 GLY A CA 1
ATOM 888 C C . GLY A 1 121 ? 10.478 2.853 1.898 1.00 96.56 121 GLY A C 1
ATOM 889 O O . GLY A 1 121 ? 9.663 1.957 1.637 1.00 96.56 121 GLY A O 1
ATOM 890 N N . GLU A 1 122 ? 10.257 3.825 2.775 1.00 97.06 122 GLU A N 1
ATOM 891 C CA . GLU A 1 122 ? 9.034 3.949 3.543 1.00 97.06 122 GLU A CA 1
ATOM 892 C C . GLU A 1 122 ? 8.410 5.330 3.385 1.00 97.06 122 GLU A C 1
ATOM 894 O O . GLU A 1 122 ? 9.107 6.338 3.272 1.00 97.06 122 GLU A O 1
ATOM 899 N N . ALA A 1 123 ? 7.083 5.369 3.420 1.00 96.44 123 ALA A N 1
ATOM 900 C CA . ALA A 1 123 ? 6.317 6.600 3.531 1.00 96.44 123 ALA A CA 1
ATOM 901 C C . ALA A 1 123 ? 5.417 6.531 4.757 1.00 96.44 123 ALA A C 1
ATOM 903 O O . ALA A 1 123 ? 4.729 5.534 4.975 1.00 96.44 123 ALA A O 1
ATOM 904 N N . VAL A 1 124 ? 5.411 7.601 5.544 1.00 95.31 124 VAL A N 1
ATOM 905 C CA . VAL A 1 124 ? 4.522 7.737 6.697 1.00 95.31 124 VAL A CA 1
ATOM 906 C C . VAL A 1 124 ? 3.365 8.639 6.298 1.00 95.31 124 VAL A C 1
ATOM 908 O O . VAL A 1 124 ? 3.563 9.768 5.857 1.00 95.31 124 VAL A O 1
ATOM 911 N N . LEU A 1 125 ? 2.155 8.113 6.430 1.00 93.75 125 LEU A N 1
ATOM 912 C CA . LEU A 1 125 ? 0.905 8.813 6.207 1.00 93.75 125 LEU A CA 1
ATOM 913 C C . LEU A 1 125 ? 0.186 8.967 7.536 1.00 93.75 125 LEU A C 1
ATOM 915 O O . LEU A 1 125 ? 0.104 8.029 8.324 1.00 93.75 125 LEU A O 1
ATOM 919 N N . GLU A 1 126 ? -0.379 10.143 7.752 1.00 90.94 126 GLU A N 1
ATOM 920 C CA . GLU A 1 126 ? -1.139 10.441 8.955 1.00 90.94 126 GLU A CA 1
ATOM 921 C C . GLU A 1 126 ? -2.636 10.497 8.643 1.00 90.94 126 GLU A C 1
ATOM 923 O O . GLU A 1 126 ? -3.090 11.171 7.704 1.00 90.94 126 GLU A O 1
ATOM 928 N N . LEU A 1 127 ? -3.408 9.759 9.441 1.00 87.69 127 LEU A N 1
ATOM 929 C CA . LEU A 1 127 ? -4.859 9.875 9.502 1.00 87.69 127 LEU A CA 1
ATOM 930 C C . LEU A 1 127 ? -5.204 10.668 10.768 1.00 87.69 127 LEU A C 1
ATOM 932 O O . LEU A 1 127 ? -5.000 10.157 11.878 1.00 87.69 127 LEU A O 1
ATOM 936 N N . PRO A 1 128 ? -5.679 11.917 10.629 1.00 81.62 128 PRO A N 1
ATOM 937 C CA . PRO A 1 128 ? -6.016 12.733 11.781 1.00 81.62 128 PRO A CA 1
ATOM 938 C C . PRO A 1 128 ? -7.170 12.100 12.556 1.00 81.62 128 PRO A C 1
ATOM 940 O O . PRO A 1 128 ? -8.204 11.760 11.987 1.00 81.62 128 PRO A O 1
ATOM 943 N N . SER A 1 129 ? -7.015 11.940 13.867 1.00 77.38 129 SER A N 1
ATOM 944 C CA . SER A 1 129 ? -8.035 11.276 14.685 1.00 77.38 129 SER A CA 1
ATOM 945 C C . SER A 1 129 ? -9.305 12.090 14.882 1.00 77.38 129 SER A C 1
ATOM 947 O O . SER A 1 129 ? -10.337 11.508 15.195 1.00 77.38 129 SER A O 1
ATOM 949 N N . TYR A 1 130 ? -9.266 13.406 14.661 1.00 77.88 130 TYR A N 1
ATOM 950 C CA . TYR A 1 130 ? -10.468 14.243 14.686 1.00 77.88 130 TYR A CA 1
ATOM 951 C C . TYR A 1 130 ? -11.417 13.972 13.509 1.00 77.88 130 TYR A C 1
ATOM 953 O O . TYR A 1 130 ? -12.578 14.364 13.579 1.00 77.88 130 TYR A O 1
ATOM 961 N N . ASP A 1 131 ? -10.950 13.288 12.459 1.00 74.50 131 ASP A N 1
ATOM 962 C CA . ASP A 1 131 ? -11.792 12.864 11.336 1.00 74.50 131 ASP A CA 1
ATOM 963 C C . ASP A 1 131 ? -12.525 11.539 11.626 1.00 74.50 131 ASP A C 1
ATOM 965 O O . ASP A 1 131 ? -13.361 11.105 10.835 1.00 74.50 131 ASP A O 1
ATOM 969 N N . LEU A 1 132 ? -12.226 10.879 12.753 1.00 80.31 132 LEU A N 1
ATOM 970 C CA . LEU A 1 132 ? -12.816 9.597 13.127 1.00 80.31 132 LEU A CA 1
ATOM 971 C C . LEU A 1 132 ? -14.081 9.800 13.960 1.00 80.31 132 LEU A C 1
ATOM 973 O O . LEU A 1 132 ? -14.037 10.310 15.077 1.00 80.31 132 LEU A O 1
ATOM 977 N N . SER A 1 133 ? -15.212 9.327 13.441 1.00 79.00 133 SER A N 1
ATOM 978 C CA . SER A 1 133 ? -16.485 9.294 14.169 1.00 79.00 133 SER A CA 1
ATOM 979 C C . SER A 1 133 ? -16.547 8.199 15.244 1.00 79.00 133 SER A C 1
ATOM 981 O O . SER A 1 133 ? -17.369 8.288 16.155 1.00 79.00 133 SER A O 1
ATOM 983 N N . GLU A 1 134 ? -15.710 7.163 15.145 1.00 83.19 134 GLU A N 1
ATOM 984 C CA . GLU A 1 134 ? -15.700 5.990 16.028 1.00 83.19 134 GLU A CA 1
ATOM 985 C C . GLU A 1 134 ? -14.331 5.254 15.977 1.00 83.19 134 GLU A C 1
ATOM 987 O O . GLU A 1 134 ? -13.478 5.595 15.147 1.00 83.19 134 GLU A O 1
ATOM 992 N N . PRO A 1 135 ? -14.082 4.257 16.855 1.00 83.38 135 PRO A N 1
ATOM 993 C CA . PRO A 1 135 ? -12.877 3.424 16.838 1.00 83.38 135 PRO A CA 1
ATOM 994 C C . PRO A 1 135 ? -12.550 2.791 15.481 1.00 83.38 135 PRO A C 1
ATOM 996 O O . PRO A 1 135 ? -13.387 2.101 14.912 1.00 83.38 135 PRO A O 1
ATOM 999 N N . VAL A 1 136 ? -11.302 2.904 15.009 1.00 87.19 136 VAL A N 1
ATOM 1000 C CA . VAL A 1 136 ? -10.842 2.139 13.834 1.00 87.19 136 VAL A CA 1
ATOM 1001 C C . VAL A 1 136 ? -10.538 0.698 14.235 1.00 87.19 136 VAL A C 1
ATOM 1003 O O . VAL A 1 136 ? -9.701 0.449 15.105 1.00 87.19 136 VAL A O 1
ATOM 1006 N N . ARG A 1 137 ? -11.186 -0.257 13.568 1.00 86.62 137 ARG A N 1
ATOM 1007 C CA . ARG A 1 137 ? -10.952 -1.699 13.738 1.00 86.62 137 ARG A CA 1
ATOM 1008 C C . ARG A 1 137 ? -10.113 -2.299 12.637 1.00 86.62 137 ARG A C 1
ATOM 1010 O O . ARG A 1 137 ? -9.260 -3.141 12.902 1.00 86.62 137 ARG A O 1
ATOM 1017 N N . GLU A 1 138 ? -10.360 -1.859 11.416 1.00 90.38 138 GLU A N 1
ATOM 1018 C CA . GLU A 1 138 ? -9.679 -2.362 10.238 1.00 90.38 138 GLU A CA 1
ATOM 1019 C C . GLU A 1 138 ? -9.215 -1.184 9.395 1.00 90.38 138 GLU A C 1
ATOM 1021 O O . GLU A 1 138 ? -9.943 -0.212 9.207 1.00 90.38 138 GLU A O 1
ATOM 1026 N N . VAL A 1 139 ? -7.998 -1.283 8.876 1.00 92.88 139 VAL A N 1
ATOM 1027 C CA . VAL A 1 139 ? -7.480 -0.362 7.871 1.00 92.88 139 VAL A CA 1
ATOM 1028 C C . VAL A 1 139 ? -7.137 -1.183 6.649 1.00 92.88 139 VAL A C 1
ATOM 1030 O O . VAL A 1 139 ? -6.463 -2.208 6.741 1.00 92.88 139 VAL A O 1
ATOM 1033 N N . THR A 1 140 ? -7.573 -0.710 5.492 1.00 94.50 140 THR A N 1
ATOM 1034 C CA . THR A 1 140 ? -7.161 -1.253 4.207 1.00 94.50 140 THR A CA 1
ATOM 1035 C C . THR A 1 140 ? -6.524 -0.152 3.381 1.00 94.50 140 THR A C 1
ATOM 1037 O O . THR A 1 140 ? -6.98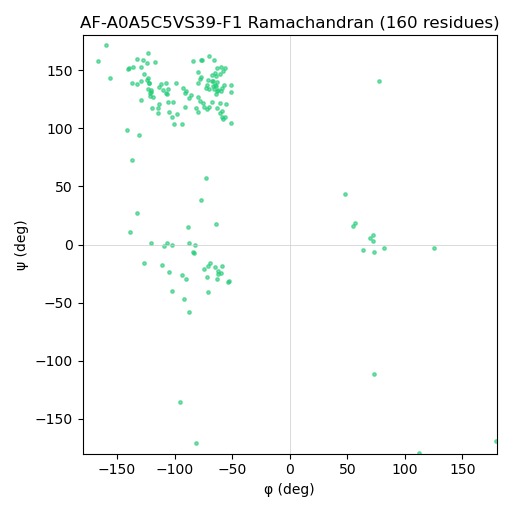4 0.989 3.362 1.00 94.50 140 THR A O 1
ATOM 1040 N N . VAL A 1 141 ? -5.440 -0.503 2.695 1.00 95.69 141 VAL A N 1
ATOM 1041 C CA . VAL A 1 141 ? -4.755 0.400 1.773 1.00 95.69 141 VAL A CA 1
ATOM 1042 C C . VAL A 1 141 ? -4.760 -0.227 0.398 1.00 95.69 141 VAL A C 1
ATOM 1044 O O . VAL A 1 141 ? -4.417 -1.400 0.245 1.00 95.69 141 VAL A O 1
ATOM 1047 N N . ALA A 1 142 ? -5.155 0.543 -0.604 1.00 92.38 142 ALA A N 1
ATOM 1048 C CA . ALA A 1 142 ? -5.178 0.140 -1.997 1.00 92.38 142 ALA A CA 1
ATOM 1049 C C . ALA A 1 142 ? -4.302 1.081 -2.820 1.00 92.38 142 ALA A C 1
ATOM 1051 O O . ALA A 1 142 ? -4.455 2.297 -2.749 1.00 92.38 142 ALA A O 1
ATOM 1052 N N . LEU A 1 143 ? -3.412 0.530 -3.641 1.00 90.94 143 LEU A N 1
ATOM 1053 C CA . LEU A 1 143 ? -2.679 1.333 -4.612 1.00 90.94 143 LEU A CA 1
ATOM 1054 C C . LEU A 1 143 ? -3.614 1.696 -5.769 1.00 90.94 143 LEU A C 1
ATOM 1056 O O . LEU A 1 143 ? -4.114 0.810 -6.465 1.00 90.94 143 LEU A O 1
ATOM 1060 N N . THR A 1 144 ? -3.854 2.990 -5.967 1.00 90.88 144 THR A N 1
ATOM 1061 C CA . THR A 1 144 ? -4.757 3.507 -7.007 1.00 90.88 144 THR A CA 1
ATOM 1062 C C . THR A 1 144 ? -4.005 4.115 -8.187 1.00 90.88 144 THR A C 1
ATOM 1064 O O . THR A 1 144 ? -4.532 4.112 -9.297 1.00 90.88 144 THR A O 1
ATOM 1067 N N . GLY A 1 145 ? -2.760 4.555 -7.985 1.00 86.62 145 GLY A N 1
ATOM 1068 C CA . GLY A 1 145 ? -1.884 5.067 -9.037 1.00 86.62 145 GLY A CA 1
ATOM 1069 C C . GLY A 1 145 ? -0.408 4.952 -8.661 1.00 86.62 145 GLY A C 1
ATOM 1070 O O . GLY A 1 145 ? -0.051 5.079 -7.496 1.00 86.62 145 GLY A O 1
ATOM 1071 N N . ALA A 1 146 ? 0.444 4.655 -9.640 1.00 92.19 146 ALA A N 1
ATOM 1072 C CA . ALA A 1 146 ? 1.901 4.741 -9.537 1.00 92.19 146 ALA A CA 1
ATOM 1073 C C . ALA A 1 146 ? 2.515 4.647 -10.936 1.00 92.19 146 ALA A C 1
ATOM 1075 O O . ALA A 1 146 ? 1.921 4.066 -11.852 1.00 92.19 146 ALA A O 1
ATOM 1076 N N . LYS A 1 147 ? 3.740 5.142 -11.080 1.00 89.56 147 LYS A N 1
ATOM 1077 C CA . LYS A 1 147 ? 4.590 4.968 -12.259 1.00 89.56 147 LYS A CA 1
ATOM 1078 C C . LYS A 1 147 ? 5.921 4.347 -11.855 1.00 89.56 147 LYS A C 1
ATOM 1080 O O . LYS A 1 147 ? 6.340 4.443 -10.706 1.00 89.56 147 LYS A O 1
ATOM 1085 N N . TYR A 1 148 ? 6.571 3.686 -12.806 1.00 87.81 148 TYR A N 1
ATOM 1086 C CA . TYR A 1 148 ? 7.985 3.368 -12.656 1.00 87.81 148 TYR A CA 1
ATOM 1087 C C . TYR A 1 148 ? 8.798 4.628 -12.943 1.00 87.81 148 TYR A C 1
ATOM 1089 O O . TYR A 1 148 ? 8.414 5.386 -13.845 1.00 87.81 148 TYR A O 1
ATOM 1097 N N . PRO A 1 149 ? 9.919 4.856 -12.241 1.00 85.31 149 PRO A N 1
ATOM 1098 C CA . PRO A 1 149 ? 10.844 5.893 -12.653 1.00 85.31 149 PRO A CA 1
ATOM 1099 C C . PRO A 1 149 ? 11.325 5.615 -14.087 1.00 85.31 149 PRO A C 1
ATOM 1101 O O . PRO A 1 149 ? 11.401 4.454 -14.509 1.00 85.31 149 PRO A O 1
ATOM 1104 N N . PRO A 1 150 ? 11.646 6.663 -14.863 1.00 79.19 150 PRO A N 1
ATOM 1105 C CA . PRO A 1 150 ? 12.213 6.486 -16.192 1.00 79.19 150 PRO A CA 1
ATOM 1106 C C . PRO A 1 150 ? 13.503 5.660 -16.102 1.00 79.19 150 PRO A C 1
ATOM 1108 O O . PRO A 1 150 ? 14.326 5.868 -15.207 1.00 79.19 150 PRO A O 1
ATOM 1111 N N . ALA A 1 151 ? 13.682 4.718 -17.031 1.00 67.62 151 ALA A N 1
ATOM 1112 C CA . ALA A 1 151 ? 14.892 3.906 -17.115 1.00 67.62 151 ALA A CA 1
ATOM 1113 C C . ALA A 1 151 ? 16.112 4.832 -17.288 1.00 67.62 151 ALA A C 1
ATOM 1115 O O . ALA A 1 151 ? 16.267 5.455 -18.336 1.00 67.62 151 ALA A O 1
ATOM 1116 N N . GLY A 1 152 ? 16.935 4.963 -16.242 1.00 62.97 152 GLY A N 1
ATOM 1117 C CA . GLY A 1 152 ? 18.071 5.894 -16.193 1.00 62.97 152 GLY A CA 1
ATOM 1118 C C . GLY A 1 152 ? 18.086 6.855 -14.998 1.00 62.97 152 GLY A C 1
ATOM 1119 O O . GLY A 1 152 ? 19.051 7.601 -14.851 1.00 62.97 152 GLY A O 1
ATOM 1120 N N . GLY A 1 153 ? 17.066 6.844 -14.133 1.00 56.53 153 GLY A N 1
ATOM 1121 C CA . GLY A 1 153 ? 17.167 7.478 -12.812 1.00 56.53 153 GLY A CA 1
ATOM 1122 C C . GLY A 1 153 ? 18.238 6.795 -11.944 1.00 56.53 153 GLY A C 1
ATOM 1123 O O . GLY A 1 153 ? 18.504 5.609 -12.157 1.00 56.53 153 GLY A O 1
ATOM 1124 N N . PRO A 1 154 ? 18.874 7.506 -10.993 1.00 52.16 154 PRO A N 1
ATOM 1125 C CA . PRO A 1 154 ? 19.867 6.905 -10.111 1.00 52.16 154 PRO A CA 1
ATOM 1126 C C . PRO A 1 154 ? 19.206 5.759 -9.343 1.00 52.16 154 PRO A C 1
ATOM 1128 O O . PRO A 1 154 ? 18.343 5.990 -8.501 1.00 52.16 154 PRO A O 1
ATOM 1131 N N . SER A 1 155 ? 19.586 4.522 -9.660 1.00 53.66 155 SER A N 1
ATOM 1132 C CA . SER A 1 155 ? 19.222 3.361 -8.860 1.00 53.66 155 SER A CA 1
ATOM 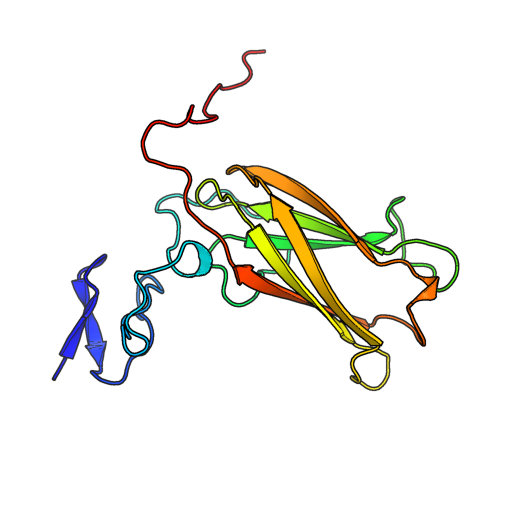1133 C C . SER A 1 155 ? 19.767 3.604 -7.459 1.00 53.66 155 SER A C 1
ATOM 1135 O O . SER A 1 155 ? 20.984 3.675 -7.291 1.00 53.66 155 SER A O 1
ATOM 1137 N N . GLY A 1 156 ? 18.887 3.740 -6.468 1.00 55.41 156 GLY A N 1
ATOM 1138 C CA . GLY A 1 156 ? 19.241 3.923 -5.057 1.00 55.41 156 GLY A CA 1
ATOM 1139 C C . GLY A 1 156 ? 19.988 2.740 -4.423 1.00 55.41 156 GLY A C 1
ATOM 1140 O O . GLY A 1 156 ? 20.070 2.672 -3.205 1.00 55.41 156 GLY A O 1
ATOM 1141 N N . ASP A 1 157 ? 20.560 1.833 -5.222 1.00 50.78 157 ASP A N 1
ATOM 1142 C CA . ASP A 1 157 ? 21.537 0.821 -4.813 1.00 50.78 157 ASP A CA 1
ATOM 1143 C C . ASP A 1 157 ? 22.901 1.486 -4.532 1.00 50.78 157 ASP A C 1
ATOM 1145 O O . ASP A 1 157 ? 23.931 1.155 -5.120 1.00 50.78 157 ASP A O 1
ATOM 1149 N N . SER A 1 158 ? 22.921 2.452 -3.617 1.00 47.94 158 SER A N 1
ATOM 1150 C CA . SER A 1 158 ? 24.133 2.761 -2.866 1.00 47.94 158 SER A CA 1
ATOM 1151 C C . SER A 1 158 ? 24.049 1.951 -1.580 1.00 47.94 158 SER A C 1
ATOM 1153 O O . SER A 1 158 ? 23.282 2.325 -0.695 1.00 47.94 158 SER A O 1
ATOM 1155 N N . PRO A 1 159 ? 24.788 0.836 -1.441 1.00 52.00 159 PRO A N 1
ATOM 1156 C CA . PRO A 1 159 ? 24.908 0.202 -0.144 1.00 52.00 159 PRO A CA 1
ATOM 1157 C C . PRO A 1 159 ? 25.612 1.207 0.768 1.00 52.00 159 PRO A C 1
ATOM 1159 O O . PRO A 1 159 ? 26.747 1.599 0.483 1.00 52.00 159 PRO A O 1
ATOM 1162 N N . GLU A 1 160 ? 24.937 1.645 1.832 1.00 48.88 160 GLU A N 1
ATOM 1163 C CA . GLU A 1 160 ? 25.590 2.316 2.953 1.00 48.88 160 GLU A CA 1
ATOM 1164 C C . GLU A 1 160 ? 26.755 1.422 3.395 1.00 48.88 160 GLU A C 1
ATOM 1166 O O . GLU A 1 160 ? 26.573 0.334 3.945 1.00 48.88 160 GLU A O 1
ATOM 1171 N N . ARG A 1 161 ? 27.972 1.842 3.035 1.00 46.81 161 ARG A N 1
ATOM 1172 C CA . ARG A 1 161 ? 29.203 1.285 3.577 1.00 46.81 161 ARG A CA 1
ATOM 1173 C C . ARG A 1 161 ? 29.408 1.918 4.947 1.00 46.81 161 ARG A C 1
ATOM 1175 O O . ARG A 1 161 ? 29.376 3.139 5.070 1.00 46.81 161 ARG A O 1
ATOM 1182 N N . THR A 1 162 ? 29.584 1.012 5.897 1.00 58.69 162 THR A N 1
ATOM 1183 C CA . THR A 1 162 ? 29.928 1.139 7.313 1.00 58.69 162 THR A CA 1
ATOM 1184 C C . THR A 1 162 ? 30.911 2.251 7.649 1.00 58.69 162 THR A C 1
ATOM 1186 O O . THR A 1 162 ? 31.875 2.441 6.871 1.00 58.69 162 THR A O 1
#

Mean predicted aligned error: 9.67 Å

Nearest PDB structures (foldseek):
  6bye-assembly1_B  TM=5.113E-01  e=1.009E-01  Xanthomonas citri pv. citri str. 306
  6byg-assembly1_B  TM=4.774E-01  e=1.330E-01  Xanthomonas citri pv. citri str. 306
  1ksg-assembly1_B  TM=4.483E-01  e=1.127E-01  Homo sapiens
  6byc-assembly1_A  TM=5.214E-01  e=2.580E-01  Xanthomonas citri pv. citri str. 306
  8q51-assembly1_A  TM=6.044E-01  e=2.482E+00  Niallia circulans

Solvent-accessible surface area (backbone atoms only — not comparable to full-atom values): 9494 Å² total; per-residue (Å²): 110,75,40,61,32,92,84,80,61,47,79,31,60,63,85,40,56,44,32,89,86,71,55,38,63,60,60,56,90,77,79,58,76,92,46,56,37,47,53,59,43,97,77,52,53,83,76,62,88,88,46,43,73,26,40,68,26,61,40,33,29,32,43,74,43,30,68,83,65,66,81,75,55,81,82,80,45,46,38,28,32,40,37,38,26,23,30,64,47,32,26,66,30,28,34,36,40,41,28,20,24,87,85,67,46,76,49,41,78,50,76,51,76,67,40,70,42,42,51,79,30,73,49,81,45,79,46,64,34,89,66,47,87,58,59,77,74,45,78,48,44,31,53,76,43,48,35,63,65,65,94,82,61,84,71,81,83,65,79,85,75,130

Secondary structure (DSSP, 8-state):
--EE-TTT--EE-TT-SB-TTT--B---TT-----GGGS--SSPPPPPTTPEEPBT-SSEEEEEEETTSSS--TTTSPEEEEEEE-SS-EEEEEEEEEEE-TTS-EEEEEEEEEEEE-TT-EEEEEE-GGG-SS---EEEEEEEEEEPPPTTS---------

Radius of gyration: 17.93 Å; Cα contacts (8 Å, |Δi|>4): 339; chains: 1; bounding box: 50×36×48 Å